Protein AF-A0A915AHI1-F1 (afdb_monomer_lite)

Foldseek 3Di:
DDDDPDDDPPPPCCPVCCCQAVPVQCAGNNHHVVVVCVVVVVVVVVVVVVVVVVVVVVVVVVVVDDPPDDDD

Secondary structure (DSSP, 8-state):
---------------HHHHHEETTTTEETTEEHHHHHHHHHHHHHHHHHHHHHHHHHHHHHHHHS-TTS---

Structure (mmCIF, N/CA/C/O backbone):
data_AF-A0A915AHI1-F1
#
_entry.id   AF-A0A915AHI1-F1
#
loop_
_atom_site.group_PDB
_atom_site.id
_atom_site.type_symbol
_atom_site.label_atom_id
_atom_site.label_alt_id
_atom_site.label_comp_id
_atom_site.label_asym_id
_atom_site.label_entity_id
_atom_site.label_seq_id
_atom_site.pdbx_PDB_ins_code
_atom_site.Cartn_x
_atom_site.Cartn_y
_atom_site.Cartn_z
_atom_site.occupancy
_atom_site.B_iso_or_equiv
_atom_site.auth_seq_id
_atom_site.auth_comp_id
_atom_site.auth_asym_id
_atom_site.auth_atom_id
_atom_site.pdbx_PDB_model_num
ATOM 1 N N . MET A 1 1 ? -12.540 -34.446 54.566 1.00 49.12 1 MET A N 1
ATOM 2 C CA . MET A 1 1 ? -13.417 -35.215 53.646 1.00 49.12 1 MET A CA 1
ATOM 3 C C . MET A 1 1 ? -14.518 -34.254 53.216 1.00 49.12 1 MET A C 1
ATOM 5 O O . MET A 1 1 ? -15.216 -33.784 54.092 1.00 49.12 1 MET A O 1
ATOM 9 N N . ASN A 1 2 ? -14.538 -33.691 52.007 1.00 49.88 2 ASN A N 1
ATOM 10 C CA . ASN A 1 2 ? -14.992 -34.238 50.710 1.00 49.88 2 ASN A CA 1
ATOM 11 C C . ASN A 1 2 ? -16.050 -33.213 50.208 1.00 49.88 2 ASN 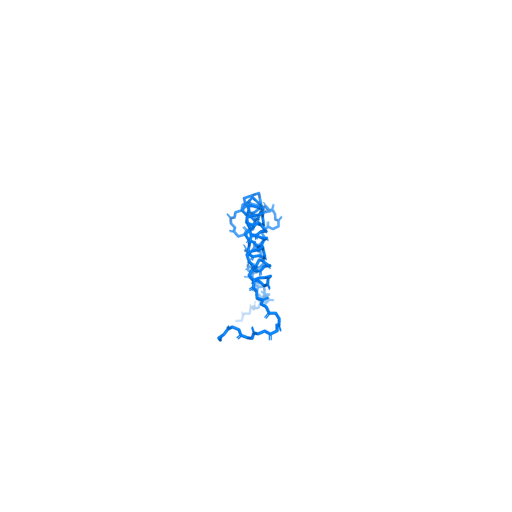A C 1
ATOM 13 O O . ASN A 1 2 ? -16.895 -32.827 50.997 1.00 49.88 2 ASN A O 1
ATOM 17 N N . GLY A 1 3 ? -16.078 -32.695 48.984 1.00 56.75 3 GLY A N 1
ATOM 18 C CA . GLY A 1 3 ? -15.290 -33.013 47.812 1.00 56.75 3 GLY A CA 1
ATOM 19 C C . GLY A 1 3 ? -15.519 -32.025 46.661 1.00 56.75 3 GLY A C 1
ATOM 20 O O . GLY A 1 3 ? -16.481 -31.269 46.635 1.00 56.75 3 GLY A O 1
ATOM 21 N N . ARG A 1 4 ? -14.597 -32.093 45.697 1.00 60.31 4 ARG A N 1
ATOM 22 C CA . ARG A 1 4 ? -14.851 -32.147 44.247 1.00 60.31 4 ARG A CA 1
ATOM 23 C C . ARG A 1 4 ? -16.037 -31.318 43.723 1.00 60.31 4 ARG A C 1
ATOM 25 O O . ARG A 1 4 ? -17.028 -31.867 43.247 1.00 60.31 4 ARG A O 1
ATOM 32 N N . GLY A 1 5 ? -15.854 -30.002 43.666 1.00 59.06 5 GLY A N 1
ATOM 33 C CA . GLY A 1 5 ? -16.537 -29.142 42.700 1.00 59.06 5 GLY A CA 1
ATOM 34 C C . GLY A 1 5 ? -15.787 -29.171 41.368 1.00 59.06 5 GLY A C 1
ATOM 35 O O . GLY A 1 5 ? -14.830 -28.433 41.195 1.00 59.06 5 GLY A O 1
ATOM 36 N N . LYS A 1 6 ? -16.173 -30.115 40.504 1.00 49.75 6 LYS A N 1
ATOM 37 C CA . LYS A 1 6 ? -16.021 -30.154 39.036 1.00 49.75 6 LYS A CA 1
ATOM 38 C C . LYS A 1 6 ? -14.912 -29.282 38.413 1.00 49.75 6 LYS A C 1
ATOM 40 O O . LYS A 1 6 ? -15.035 -28.070 38.293 1.00 49.75 6 LYS A O 1
ATOM 45 N N . ALA A 1 7 ? -13.915 -29.965 37.851 1.00 61.75 7 ALA A N 1
ATOM 46 C CA . ALA A 1 7 ? -13.145 -29.463 36.725 1.00 61.75 7 ALA A CA 1
ATOM 47 C C . ALA A 1 7 ? -14.089 -28.962 35.620 1.00 61.75 7 ALA A C 1
ATOM 49 O O . ALA A 1 7 ? -14.839 -29.749 35.043 1.00 61.75 7 ALA A O 1
ATOM 50 N N . ASN A 1 8 ? -14.019 -27.676 35.301 1.00 52.81 8 ASN A N 1
ATOM 51 C CA . ASN A 1 8 ? -14.223 -27.242 33.933 1.00 52.81 8 ASN A CA 1
ATOM 52 C C . ASN A 1 8 ? -13.077 -26.300 33.593 1.00 52.81 8 ASN A C 1
ATOM 54 O O . ASN A 1 8 ? -13.055 -25.144 34.004 1.00 52.81 8 ASN A O 1
ATOM 58 N N . GLY A 1 9 ? -12.084 -26.850 32.896 1.00 52.69 9 GLY A N 1
ATOM 59 C CA . GLY A 1 9 ? -11.014 -26.103 32.258 1.00 52.69 9 GLY A CA 1
ATOM 60 C C . GLY A 1 9 ? -11.549 -25.303 31.079 1.00 52.69 9 GLY A C 1
ATOM 61 O O . GLY A 1 9 ? -11.068 -25.457 29.961 1.00 52.69 9 GLY A O 1
ATOM 62 N N . THR A 1 10 ? -12.506 -24.413 31.321 1.00 50.09 10 THR A N 1
ATOM 63 C CA . THR A 1 10 ? -12.581 -23.209 30.515 1.00 50.09 10 THR A CA 1
ATOM 64 C C . THR A 1 10 ? -11.417 -22.370 31.004 1.00 50.09 10 THR A C 1
ATOM 66 O O . THR A 1 10 ? -11.554 -21.527 31.887 1.00 50.09 10 THR A O 1
ATOM 69 N N . ILE A 1 11 ? -10.232 -22.619 30.436 1.00 55.00 11 ILE A N 1
ATOM 70 C CA . ILE A 1 11 ? -9.388 -21.482 30.105 1.00 55.00 11 ILE A CA 1
ATOM 71 C C . ILE A 1 11 ? -10.379 -20.595 29.353 1.00 55.00 11 ILE A C 1
ATOM 73 O O . ILE A 1 11 ? -10.728 -20.900 28.210 1.00 55.00 11 ILE A O 1
ATOM 77 N N . GLU A 1 12 ? -10.938 -19.580 30.016 1.00 47.78 12 GLU A N 1
ATOM 78 C CA . GLU A 1 12 ? -11.332 -18.381 29.308 1.00 47.78 12 GLU A CA 1
ATOM 79 C C . GLU A 1 12 ? -10.008 -17.901 28.729 1.00 47.78 12 GLU A C 1
ATOM 81 O O . GLU A 1 12 ? -9.297 -17.059 29.265 1.00 47.78 12 GLU A O 1
ATOM 86 N N . GLN A 1 13 ? -9.613 -18.544 27.629 1.00 49.81 13 GLN A N 1
ATOM 87 C CA . GLN A 1 13 ? -8.948 -17.855 26.573 1.00 49.81 13 GLN A CA 1
ATOM 88 C C . GLN A 1 13 ? -10.025 -16.836 26.258 1.00 49.81 13 GLN A C 1
ATOM 90 O O . GLN A 1 13 ? -10.956 -17.151 25.516 1.00 49.81 13 GLN A O 1
ATOM 95 N N . GLU A 1 14 ? -9.976 -15.677 26.920 1.00 52.97 14 GLU A N 1
ATOM 96 C CA . GLU A 1 14 ? -10.420 -14.443 26.307 1.00 52.97 14 GLU A CA 1
ATOM 97 C C . GLU A 1 14 ? -9.710 -14.474 24.972 1.00 52.97 14 GLU A C 1
ATOM 99 O O . GLU A 1 14 ? -8.494 -14.285 24.869 1.00 52.97 14 GLU A O 1
ATOM 104 N N . SER A 1 15 ? -10.432 -15.047 24.014 1.00 57.91 15 SER A N 1
ATOM 105 C CA . SER A 1 15 ? -9.800 -15.729 22.910 1.00 57.91 15 SER A CA 1
ATOM 106 C C . SER A 1 15 ? -9.065 -14.621 22.198 1.00 57.91 15 SER A C 1
ATOM 108 O O . SER A 1 15 ? -9.647 -13.556 21.991 1.00 57.91 15 SER A O 1
ATOM 110 N N . PHE A 1 16 ? -7.801 -14.808 21.832 1.00 56.69 16 PHE A N 1
ATOM 111 C CA . PHE A 1 16 ? -7.106 -13.808 21.022 1.00 56.69 16 PHE A CA 1
ATOM 112 C C . PHE A 1 16 ? -7.991 -13.353 19.839 1.00 56.69 16 PHE A C 1
ATOM 114 O O . PHE A 1 16 ? -7.927 -12.197 19.441 1.00 56.69 16 PHE A O 1
ATOM 121 N N . GLY A 1 17 ? -8.908 -14.213 19.366 1.00 55.28 17 GLY A N 1
ATOM 122 C CA . GLY A 1 17 ? -9.992 -13.889 18.436 1.00 55.28 17 GLY A CA 1
ATOM 123 C C . GLY A 1 17 ? -11.119 -12.962 18.939 1.00 55.28 17 GLY A C 1
ATOM 124 O O . GLY A 1 17 ? -11.589 -12.159 18.144 1.00 55.28 17 GLY A O 1
ATOM 125 N N . GLN A 1 18 ? -11.552 -13.006 20.204 1.00 57.56 18 GLN A N 1
ATOM 126 C CA . GLN A 1 18 ? -12.483 -12.028 20.809 1.00 57.56 18 GLN A CA 1
ATOM 127 C C . GLN A 1 18 ? -11.809 -10.674 21.076 1.00 57.56 18 GLN A C 1
ATOM 129 O O . GLN A 1 18 ? -12.448 -9.632 20.919 1.00 57.56 18 GLN A O 1
ATOM 134 N N . PHE A 1 19 ? -10.513 -10.677 21.412 1.00 56.62 19 PHE A N 1
ATOM 135 C CA . PHE A 1 19 ? -9.710 -9.454 21.525 1.00 56.62 19 PHE A CA 1
ATOM 136 C C . PHE A 1 19 ? -9.447 -8.821 20.146 1.00 56.62 19 PHE A C 1
ATOM 138 O O . PHE A 1 19 ? -9.516 -7.599 19.988 1.00 56.62 19 PHE A O 1
ATOM 145 N N . LEU A 1 20 ? -9.202 -9.650 19.122 1.00 58.50 20 LEU A N 1
ATOM 146 C CA . LEU A 1 20 ? -9.088 -9.196 17.736 1.00 58.50 20 LEU A CA 1
ATOM 147 C C . LEU A 1 20 ? -10.429 -8.724 17.179 1.00 58.50 20 LEU A C 1
ATOM 149 O O . LEU A 1 20 ? -10.471 -7.675 16.548 1.00 58.50 20 LEU A O 1
ATOM 153 N N . PHE A 1 21 ? -11.513 -9.464 17.399 1.00 57.53 21 PHE A N 1
ATOM 154 C CA . PHE A 1 21 ? -12.801 -9.218 16.763 1.00 57.53 21 PHE A CA 1
ATOM 155 C C . PHE A 1 21 ? -13.951 -9.434 17.749 1.00 57.53 21 PHE A C 1
ATOM 157 O O . PHE A 1 21 ? -14.430 -10.549 17.964 1.00 57.53 21 PHE A O 1
ATOM 164 N N . ASN A 1 22 ? -14.438 -8.336 18.326 1.00 61.41 22 ASN A N 1
ATOM 165 C CA . ASN A 1 22 ? -15.567 -8.384 19.244 1.00 61.41 22 ASN A CA 1
ATOM 166 C C . ASN A 1 22 ? -16.875 -8.386 18.427 1.00 61.41 22 ASN A C 1
ATOM 168 O O . ASN A 1 22 ? -17.349 -7.331 17.986 1.00 61.41 22 ASN A O 1
ATOM 172 N N . LYS A 1 23 ? -17.415 -9.588 18.161 1.00 53.84 23 LYS A N 1
ATOM 173 C CA . LYS A 1 23 ? -18.592 -9.832 17.297 1.00 53.84 23 LYS A CA 1
ATOM 174 C C . LYS A 1 23 ? -19.827 -9.013 17.702 1.00 53.84 23 LYS A C 1
ATOM 176 O O . LYS A 1 23 ? -20.568 -8.595 16.820 1.00 53.84 23 LYS A O 1
ATOM 181 N N . ASP A 1 24 ? -20.004 -8.730 18.991 1.00 54.69 24 ASP A N 1
ATOM 182 C CA . ASP A 1 24 ? -21.151 -7.983 19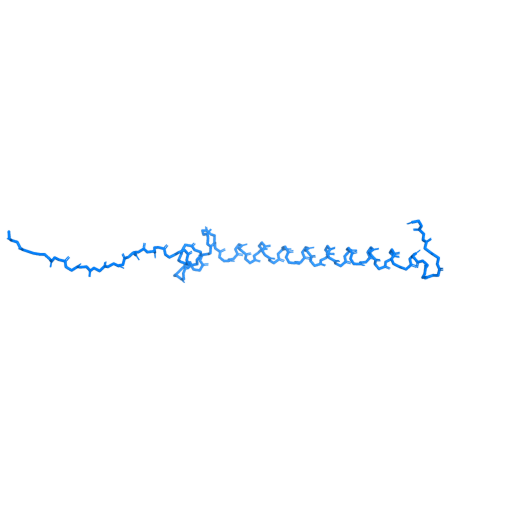.529 1.00 54.69 24 ASP A CA 1
ATOM 183 C C . ASP A 1 24 ? -21.135 -6.477 19.224 1.00 54.69 24 ASP A C 1
ATOM 185 O O . ASP A 1 24 ? -22.187 -5.845 19.157 1.00 54.69 24 ASP A O 1
ATOM 189 N N . LYS A 1 25 ? -19.956 -5.873 19.027 1.00 55.06 25 LYS A N 1
ATOM 190 C CA . LYS A 1 25 ? -19.820 -4.422 18.772 1.00 55.06 25 LYS A CA 1
ATOM 191 C C . LYS A 1 25 ? -19.221 -4.084 17.404 1.00 55.06 25 LYS A C 1
ATOM 193 O O . LYS A 1 25 ? -19.134 -2.905 17.063 1.00 55.06 25 LYS A O 1
ATOM 198 N N . GLY A 1 26 ? -18.795 -5.076 16.616 1.00 57.56 26 GLY A N 1
ATOM 199 C CA . GLY A 1 26 ? -18.143 -4.845 15.318 1.00 57.56 26 GLY A CA 1
ATOM 200 C C . GLY A 1 26 ? -16.839 -4.041 15.435 1.00 57.56 26 GLY A C 1
ATOM 201 O O . GLY A 1 26 ? -16.445 -3.323 14.514 1.00 57.56 26 GLY A O 1
ATOM 202 N N . THR A 1 27 ? -16.191 -4.100 16.597 1.00 56.78 27 THR A N 1
ATOM 203 C CA . THR A 1 27 ? -14.937 -3.404 16.893 1.00 56.78 27 THR A CA 1
ATOM 204 C C . THR A 1 27 ? -13.786 -4.388 16.767 1.00 56.78 27 THR A C 1
ATOM 206 O O . THR A 1 27 ? -13.735 -5.382 17.493 1.00 56.78 27 THR A O 1
ATOM 209 N N . CYS A 1 28 ? -12.872 -4.104 15.841 1.00 56.62 28 CYS A N 1
ATOM 210 C CA . CYS A 1 28 ? -11.647 -4.868 15.648 1.00 56.62 28 CYS A CA 1
ATOM 211 C C . CYS A 1 28 ? -10.527 -4.151 16.420 1.00 56.62 28 CYS A C 1
ATOM 213 O O . CYS A 1 28 ? -10.307 -2.956 16.189 1.00 56.62 28 CYS A O 1
ATOM 215 N N . LEU A 1 29 ? -9.860 -4.832 17.359 1.00 60.69 29 LEU A N 1
ATOM 216 C CA . LEU A 1 29 ? -8.692 -4.303 18.090 1.00 60.69 29 LEU A CA 1
ATOM 217 C C . LEU A 1 29 ? -8.908 -2.912 18.739 1.00 60.69 29 LEU A C 1
ATOM 219 O O . LEU A 1 29 ? -8.057 -2.028 18.655 1.00 60.69 29 LEU A O 1
ATOM 223 N N . GLY A 1 30 ? -10.073 -2.674 19.350 1.00 59.09 30 GLY A N 1
ATOM 224 C CA . GLY A 1 30 ? -10.343 -1.431 20.093 1.00 59.09 30 GLY A CA 1
ATOM 225 C C . GLY A 1 30 ? -10.685 -0.194 19.246 1.00 59.09 30 GLY A C 1
ATOM 226 O O . GLY A 1 30 ? -10.875 0.885 19.807 1.00 59.09 30 GLY A O 1
ATOM 227 N N . ARG A 1 31 ? -10.831 -0.320 17.916 1.00 61.84 31 ARG A N 1
ATOM 228 C CA . ARG A 1 31 ?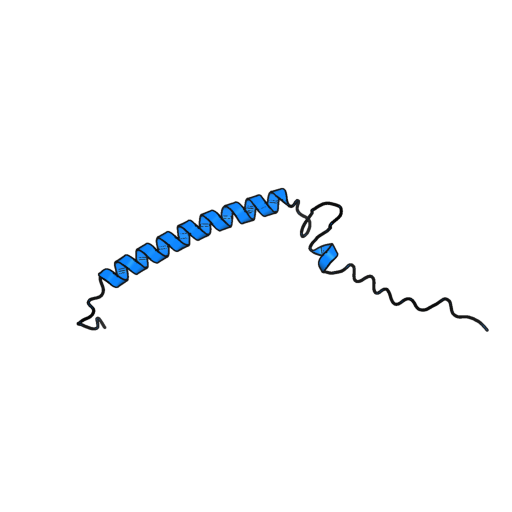 -11.408 0.728 17.048 1.00 61.84 31 ARG A CA 1
ATOM 229 C C . ARG A 1 31 ? -12.618 0.218 16.265 1.00 61.84 31 ARG A C 1
ATOM 231 O O . ARG A 1 31 ? -12.708 -0.949 15.889 1.00 61.84 31 ARG A O 1
ATOM 238 N N . THR A 1 32 ? -13.569 1.112 15.999 1.00 69.25 32 THR A N 1
ATOM 239 C CA . THR A 1 32 ? -14.764 0.835 15.189 1.00 69.25 32 THR A CA 1
ATOM 240 C C . THR A 1 32 ? -14.363 0.414 13.774 1.00 69.25 32 THR A C 1
ATOM 242 O O . THR A 1 32 ? -13.500 1.059 13.170 1.00 69.25 32 THR A O 1
ATOM 245 N N . ALA A 1 33 ? -15.022 -0.605 13.205 1.00 68.94 33 ALA A N 1
ATOM 246 C CA . ALA A 1 33 ? -14.770 -1.076 11.835 1.00 68.94 33 ALA A CA 1
ATOM 247 C C . ALA A 1 33 ? -14.771 0.055 10.787 1.00 68.94 33 ALA A C 1
ATOM 249 O O . ALA A 1 33 ? -14.007 0.016 9.830 1.00 68.94 33 ALA A O 1
ATOM 250 N N . LYS A 1 34 ? -15.555 1.118 11.008 1.00 71.31 34 LYS A N 1
ATOM 251 C CA . LYS A 1 34 ? -15.582 2.312 10.151 1.00 71.31 34 LYS A CA 1
ATOM 252 C C . LYS A 1 34 ? -14.213 2.994 10.014 1.00 71.31 34 LYS A C 1
ATOM 254 O O . LYS A 1 34 ? -13.814 3.329 8.905 1.00 71.31 34 LYS A O 1
ATOM 259 N N . SER A 1 35 ? -13.480 3.181 11.115 1.00 78.75 35 SER A N 1
ATOM 260 C CA . SER A 1 35 ? -12.146 3.801 11.074 1.00 78.75 35 SER A CA 1
ATOM 261 C C . SER A 1 35 ? -11.130 2.879 10.400 1.00 78.75 35 SER A C 1
ATOM 263 O O . SER A 1 35 ? -10.306 3.347 9.620 1.00 78.75 35 SER A O 1
ATOM 265 N N . TRP A 1 36 ? -11.238 1.570 10.637 1.00 81.56 36 TRP A N 1
ATOM 266 C CA . TRP A 1 36 ? -10.413 0.559 9.977 1.00 81.56 36 TRP A CA 1
ATOM 267 C C . TRP A 1 36 ? -10.592 0.557 8.464 1.00 81.56 36 TRP A C 1
ATOM 269 O O . TRP A 1 36 ? -9.605 0.628 7.740 1.00 81.56 36 TRP A O 1
ATOM 279 N N . VAL A 1 37 ? -11.837 0.533 7.982 1.00 83.19 37 VAL A N 1
ATOM 280 C CA . VAL A 1 37 ? -12.136 0.584 6.544 1.00 83.19 37 VAL A CA 1
ATOM 281 C C . VAL A 1 37 ? -11.637 1.888 5.932 1.00 83.19 37 VAL A C 1
ATOM 283 O O . VAL A 1 37 ? -11.115 1.874 4.825 1.00 83.19 37 VAL A O 1
ATOM 286 N N . GLN A 1 38 ? -11.732 3.008 6.649 1.00 85.81 38 GLN A N 1
ATOM 287 C CA . GLN A 1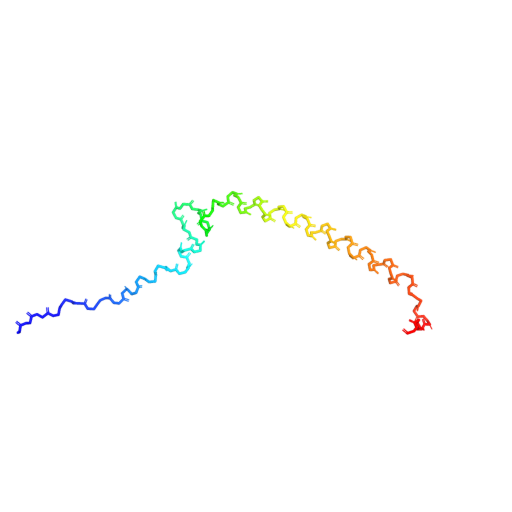 38 ? -11.242 4.291 6.154 1.00 85.81 38 GLN A CA 1
ATOM 288 C C . GLN A 1 38 ? -9.709 4.321 6.024 1.00 85.81 38 GLN A C 1
ATOM 290 O O . GLN A 1 38 ? -9.195 4.776 5.005 1.00 85.81 38 GLN A O 1
ATOM 295 N N . ILE A 1 39 ? -8.982 3.794 7.016 1.00 88.31 39 ILE A N 1
ATOM 296 C CA . ILE A 1 39 ? -7.516 3.679 6.975 1.00 88.31 39 ILE A CA 1
ATOM 297 C C . ILE A 1 39 ? -7.097 2.694 5.878 1.00 88.31 39 ILE A C 1
ATOM 299 O O . ILE A 1 39 ? -6.287 3.040 5.023 1.00 88.31 39 ILE A O 1
ATOM 303 N N . LEU A 1 40 ? -7.673 1.489 5.858 1.00 88.88 40 LEU A N 1
ATOM 304 C CA . LEU A 1 40 ? -7.351 0.466 4.861 1.00 88.88 40 LEU A CA 1
ATOM 305 C C . LEU A 1 40 ? -7.694 0.928 3.445 1.00 88.88 40 LEU A C 1
ATOM 307 O O . LEU A 1 40 ? -6.873 0.777 2.551 1.00 88.88 40 LEU A O 1
ATOM 311 N N . GLY A 1 41 ? -8.862 1.537 3.240 1.00 91.44 41 GLY A N 1
ATOM 312 C CA . GLY A 1 41 ? -9.270 2.075 1.945 1.00 91.44 41 GLY A CA 1
ATOM 313 C C . GLY A 1 41 ? -8.315 3.159 1.447 1.00 91.44 41 GLY A C 1
ATOM 314 O O . GLY A 1 41 ? -7.881 3.106 0.297 1.00 91.44 41 GLY A O 1
ATOM 315 N N . PHE A 1 42 ? -7.919 4.088 2.324 1.00 92.62 42 PHE A N 1
ATOM 316 C CA . PHE A 1 42 ? -6.906 5.094 2.002 1.00 92.62 42 PHE A CA 1
ATOM 317 C C . PHE A 1 42 ? -5.575 4.448 1.598 1.00 92.62 42 PHE 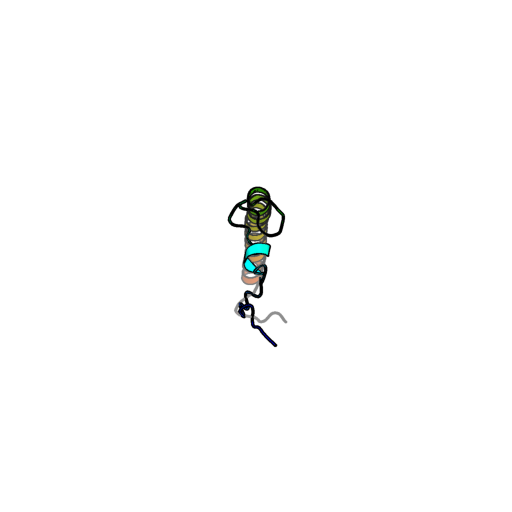A C 1
ATOM 319 O O . PHE A 1 42 ? -5.034 4.771 0.541 1.00 92.62 42 PHE A O 1
ATOM 326 N N . TYR A 1 43 ? -5.071 3.504 2.396 1.00 93.12 43 TYR A N 1
ATOM 327 C CA . TYR A 1 43 ? -3.797 2.843 2.118 1.00 93.12 43 TYR A CA 1
ATOM 328 C C . TYR A 1 43 ? -3.836 1.994 0.847 1.00 93.12 43 TYR A C 1
ATOM 330 O O . TYR A 1 43 ? -2.875 2.016 0.089 1.00 93.12 43 TYR A O 1
ATOM 338 N N . VAL A 1 44 ? -4.932 1.290 0.563 1.00 96.00 44 VAL A N 1
ATOM 339 C CA . VAL A 1 44 ? -5.073 0.491 -0.664 1.00 96.00 44 VAL A CA 1
ATOM 340 C C . VAL A 1 44 ? -4.977 1.376 -1.907 1.00 96.00 44 VAL A C 1
ATOM 342 O O . VAL A 1 44 ? -4.229 1.048 -2.826 1.00 96.00 44 VAL A O 1
ATOM 345 N N . VAL A 1 45 ? -5.686 2.509 -1.932 1.00 95.81 45 VAL A N 1
ATOM 346 C CA . VAL A 1 45 ? -5.623 3.456 -3.059 1.00 95.81 45 VAL A CA 1
ATOM 347 C C . VAL A 1 45 ? -4.245 4.110 -3.149 1.00 95.81 45 VAL A C 1
ATOM 349 O O . VAL A 1 45 ? -3.677 4.225 -4.230 1.00 95.81 45 VAL A O 1
ATOM 352 N N . PHE A 1 46 ? -3.671 4.512 -2.018 1.00 95.88 46 PHE A N 1
ATOM 353 C CA . PHE A 1 46 ? -2.340 5.107 -1.993 1.00 95.88 46 PHE A CA 1
ATOM 354 C C . PHE A 1 46 ? -1.268 4.142 -2.526 1.00 95.88 46 PHE A C 1
ATOM 356 O O . PHE A 1 46 ? -0.480 4.506 -3.400 1.00 95.88 46 PHE A O 1
ATOM 363 N N . TYR A 1 47 ? -1.260 2.895 -2.048 1.00 95.62 47 TYR A N 1
ATOM 364 C CA . TYR A 1 47 ? -0.288 1.893 -2.475 1.00 95.62 47 TYR A CA 1
ATOM 365 C C . TYR A 1 47 ? -0.511 1.422 -3.913 1.00 95.62 47 TYR A C 1
ATOM 367 O O . TYR A 1 47 ? 0.470 1.097 -4.576 1.00 95.62 47 TYR A O 1
ATOM 375 N N . SER A 1 48 ? -1.744 1.419 -4.431 1.00 96.81 48 SER A N 1
ATOM 376 C CA . SER A 1 48 ? -1.981 1.083 -5.841 1.00 96.81 48 SER A CA 1
ATOM 377 C C . SER A 1 48 ? -1.400 2.143 -6.781 1.00 96.81 48 SER A C 1
ATOM 379 O O . SER A 1 48 ? -0.733 1.793 -7.755 1.00 96.81 48 SER A O 1
ATOM 381 N N . LEU A 1 49 ? -1.563 3.430 -6.453 1.00 96.62 49 LEU A N 1
ATOM 382 C CA . LEU A 1 49 ? -0.943 4.532 -7.194 1.00 96.62 49 LEU A CA 1
ATOM 383 C C . LEU A 1 49 ? 0.584 4.490 -7.093 1.00 96.62 49 LEU A C 1
ATOM 385 O O . LEU A 1 49 ? 1.270 4.651 -8.102 1.00 96.62 49 LEU A O 1
ATOM 389 N N . LEU A 1 50 ? 1.120 4.225 -5.899 1.00 96.75 50 LEU A N 1
ATOM 390 C CA . LEU A 1 50 ? 2.562 4.094 -5.691 1.00 96.75 50 LEU A CA 1
ATOM 391 C C . LEU A 1 50 ? 3.146 2.919 -6.489 1.00 96.75 50 LEU A C 1
ATOM 393 O O . LEU A 1 50 ? 4.194 3.062 -7.118 1.00 96.75 50 LEU A O 1
ATOM 397 N N . ALA A 1 51 ? 2.459 1.775 -6.504 1.00 96.50 51 ALA A N 1
ATOM 398 C CA . ALA A 1 51 ? 2.859 0.612 -7.287 1.00 96.50 51 ALA A CA 1
ATOM 399 C C . ALA A 1 51 ? 2.818 0.912 -8.791 1.00 96.50 51 ALA A C 1
ATOM 401 O O . ALA A 1 51 ? 3.772 0.597 -9.497 1.00 96.50 51 ALA A O 1
ATOM 402 N N . ALA A 1 52 ? 1.762 1.568 -9.281 1.00 96.31 52 ALA A N 1
ATOM 403 C CA . ALA A 1 52 ? 1.660 1.971 -10.682 1.00 96.31 52 ALA A CA 1
ATOM 404 C C . ALA A 1 52 ? 2.782 2.943 -11.085 1.00 96.31 52 ALA A C 1
ATOM 406 O O . ALA A 1 52 ? 3.393 2.769 -12.139 1.00 96.31 52 ALA A O 1
ATOM 407 N N . PHE A 1 53 ? 3.096 3.922 -10.230 1.00 95.62 53 PHE A N 1
ATOM 408 C CA . PHE A 1 53 ? 4.218 4.839 -10.435 1.00 95.62 53 PHE A CA 1
ATOM 409 C C . PHE A 1 53 ? 5.545 4.083 -10.530 1.00 95.62 53 PHE A C 1
ATOM 411 O O . PHE A 1 53 ? 6.298 4.266 -11.485 1.00 95.62 53 PHE A O 1
ATOM 418 N N . TRP A 1 54 ? 5.796 3.179 -9.586 1.00 95.62 54 TRP A N 1
ATOM 419 C CA . TRP A 1 54 ? 7.019 2.388 -9.559 1.00 95.62 54 TRP A CA 1
ATOM 420 C C . TRP A 1 54 ? 7.151 1.495 -10.802 1.00 95.62 54 TRP A C 1
ATOM 422 O O . TRP A 1 54 ? 8.207 1.461 -11.435 1.00 95.62 54 TRP A O 1
ATOM 432 N N . ILE A 1 55 ? 6.067 0.820 -11.199 1.00 95.56 55 ILE A N 1
ATOM 433 C CA . ILE A 1 55 ? 6.031 -0.011 -12.411 1.00 95.56 55 ILE A CA 1
ATOM 434 C C . ILE A 1 55 ? 6.274 0.851 -13.652 1.00 95.56 55 ILE A C 1
ATOM 436 O O . ILE A 1 55 ? 7.002 0.427 -14.544 1.00 95.56 55 ILE A O 1
ATOM 440 N N . GLY A 1 56 ? 5.724 2.067 -13.706 1.00 94.69 56 GLY A N 1
ATOM 441 C CA . GLY A 1 56 ? 5.993 3.028 -14.775 1.00 94.69 56 GLY A CA 1
ATOM 442 C C . GLY A 1 56 ? 7.472 3.409 -14.859 1.00 94.69 56 GLY A C 1
ATOM 443 O O . GLY A 1 56 ? 8.057 3.354 -15.942 1.00 94.69 56 GLY A O 1
ATOM 444 N N . CYS A 1 57 ? 8.103 3.720 -13.723 1.00 92.69 57 CYS A N 1
ATOM 445 C CA . CYS A 1 57 ? 9.539 3.996 -13.657 1.00 92.69 57 CYS A CA 1
ATOM 446 C C . CYS A 1 57 ? 10.367 2.812 -14.165 1.00 92.69 57 CYS A C 1
ATOM 448 O O . CYS A 1 57 ? 11.268 3.006 -14.981 1.00 92.69 57 CYS A O 1
ATOM 450 N N . LEU A 1 58 ? 10.038 1.589 -13.741 1.00 91.94 58 LEU A N 1
ATOM 451 C CA . LEU A 1 58 ? 10.703 0.391 -14.244 1.00 91.94 58 LEU A CA 1
ATOM 452 C C . LEU A 1 58 ? 10.460 0.147 -15.725 1.00 91.94 58 LEU A C 1
ATOM 454 O O . LEU A 1 58 ? 11.388 -0.217 -16.435 1.00 91.94 58 LEU A O 1
ATOM 458 N N . ALA A 1 59 ? 9.233 0.323 -16.203 1.00 90.50 59 ALA A N 1
ATOM 459 C CA . ALA A 1 59 ? 8.909 0.112 -17.602 1.00 90.50 59 ALA A CA 1
ATOM 460 C C . ALA A 1 59 ? 9.734 1.056 -18.480 1.00 90.50 59 ALA A C 1
ATOM 462 O O . ALA A 1 59 ? 10.316 0.613 -19.463 1.00 90.50 59 ALA A O 1
ATOM 463 N N . ILE A 1 60 ? 9.855 2.330 -18.098 1.00 89.12 60 ILE A N 1
ATOM 464 C CA . ILE A 1 60 ? 10.715 3.295 -18.793 1.00 89.12 60 ILE A CA 1
ATOM 465 C C . ILE A 1 60 ? 12.184 2.869 -18.705 1.00 89.12 60 ILE A C 1
ATOM 467 O O . ILE A 1 60 ? 12.862 2.823 -19.727 1.00 89.12 60 ILE A O 1
ATOM 471 N N . PHE A 1 61 ? 12.661 2.504 -17.514 1.00 85.62 61 PHE A N 1
ATOM 472 C CA . PHE A 1 61 ? 14.035 2.047 -17.309 1.00 85.62 61 PHE A CA 1
ATOM 473 C C . PHE A 1 61 ? 14.387 0.840 -18.195 1.00 85.62 61 PHE A C 1
ATOM 475 O O . PHE A 1 61 ? 15.404 0.852 -18.887 1.00 85.62 61 PHE A O 1
ATOM 482 N N . LEU A 1 62 ? 13.505 -0.158 -18.262 1.00 85.25 62 LEU A N 1
ATOM 483 C CA . LEU A 1 62 ? 13.661 -1.336 -19.117 1.00 85.25 62 LEU A CA 1
ATOM 484 C C . LEU A 1 62 ? 13.617 -0.988 -20.607 1.00 85.25 62 LEU A C 1
ATOM 486 O O . LEU A 1 62 ? 14.296 -1.630 -21.393 1.00 85.25 62 LEU A O 1
ATOM 490 N N . ARG A 1 63 ? 12.872 0.047 -21.014 1.00 81.12 63 ARG A N 1
ATOM 491 C CA . ARG A 1 63 ? 12.903 0.539 -22.405 1.00 81.12 63 ARG A CA 1
ATOM 492 C C . ARG A 1 63 ? 14.183 1.296 -22.743 1.00 81.12 63 ARG A C 1
ATOM 494 O O . ARG A 1 63 ? 14.530 1.384 -23.914 1.00 81.12 63 ARG A O 1
ATOM 501 N N . THR A 1 64 ? 14.865 1.856 -21.746 1.00 76.94 64 THR A N 1
ATOM 502 C CA . THR A 1 64 ? 16.180 2.493 -21.931 1.00 76.94 64 THR A CA 1
ATOM 503 C C . THR A 1 64 ? 17.350 1.509 -21.872 1.00 76.94 64 THR A C 1
ATOM 505 O O . THR A 1 64 ? 18.480 1.895 -22.183 1.00 76.94 64 THR A O 1
ATOM 508 N N . LEU A 1 65 ? 17.090 0.258 -21.482 1.00 70.44 65 LEU A N 1
ATOM 509 C CA . LEU A 1 65 ? 18.037 -0.847 -21.569 1.00 70.44 65 LEU A CA 1
ATOM 510 C C . LEU A 1 65 ? 17.999 -1.421 -22.990 1.00 70.44 65 LEU A C 1
ATOM 512 O O . LEU A 1 65 ? 16.942 -1.750 -23.517 1.00 70.44 65 LEU A O 1
ATOM 516 N N . ASP A 1 66 ? 19.165 -1.486 -23.622 1.00 63.75 66 ASP A N 1
ATOM 517 C CA . ASP A 1 66 ? 19.342 -2.099 -24.935 1.00 63.75 66 ASP A CA 1
ATOM 518 C C . ASP A 1 66 ? 19.575 -3.606 -24.743 1.00 63.75 66 ASP A C 1
ATOM 520 O O . ASP A 1 66 ? 20.524 -4.000 -24.066 1.00 63.75 66 ASP A O 1
ATOM 524 N N . ASP A 1 67 ? 18.715 -4.448 -25.324 1.00 65.56 67 ASP A N 1
ATOM 525 C CA . ASP A 1 67 ? 18.790 -5.916 -25.199 1.00 65.56 67 ASP A CA 1
ATOM 526 C C . ASP A 1 67 ? 20.069 -6.521 -25.814 1.00 65.56 67 ASP A C 1
ATOM 528 O O . ASP A 1 67 ? 20.366 -7.697 -25.593 1.00 65.56 67 ASP A O 1
ATOM 532 N N . LYS A 1 68 ? 20.822 -5.762 -26.624 1.00 65.75 68 LYS A N 1
ATOM 533 C CA . LYS A 1 68 ? 21.973 -6.273 -27.382 1.00 65.75 68 LYS A CA 1
ATOM 534 C C . LYS A 1 68 ? 23.322 -5.916 -26.773 1.00 65.75 68 LYS A C 1
ATOM 536 O O . LYS A 1 68 ? 24.316 -6.523 -27.174 1.00 65.75 68 LYS A O 1
ATOM 541 N N . VAL A 1 69 ? 23.395 -4.976 -25.829 1.00 61.19 69 VAL A N 1
ATOM 542 C CA . VAL A 1 69 ? 24.670 -4.561 -25.228 1.00 61.19 69 VAL A CA 1
ATOM 543 C C . VAL A 1 69 ? 24.528 -4.432 -23.707 1.00 61.19 69 VAL A C 1
ATOM 545 O O . VAL A 1 69 ? 23.832 -3.529 -23.241 1.00 61.19 69 VAL A O 1
ATOM 548 N N . PRO A 1 70 ? 25.197 -5.286 -22.904 1.00 64.88 70 PRO A N 1
ATOM 549 C CA . PRO A 1 70 ? 25.167 -5.157 -21.454 1.00 64.88 70 PRO A CA 1
ATOM 550 C C . PRO A 1 70 ? 25.817 -3.830 -21.058 1.00 64.88 70 PRO A C 1
ATOM 552 O O . PRO A 1 70 ? 26.968 -3.553 -21.404 1.00 64.88 70 PRO A O 1
ATOM 555 N N . ARG A 1 71 ? 25.068 -2.981 -20.354 1.00 62.50 71 ARG A N 1
ATOM 556 C CA . ARG A 1 71 ? 25.588 -1.721 -19.827 1.00 62.50 71 ARG A CA 1
ATOM 557 C C . ARG A 1 71 ? 26.032 -1.952 -18.378 1.00 62.50 71 ARG A C 1
ATOM 559 O O . ARG A 1 71 ? 25.171 -1.955 -17.513 1.00 62.50 71 ARG A O 1
ATOM 566 N N . TYR A 1 72 ? 27.352 -2.137 -18.227 1.00 64.56 72 TYR A N 1
ATOM 567 C CA . TYR A 1 72 ? 28.178 -2.348 -17.017 1.00 64.56 72 TYR A CA 1
ATOM 568 C C . TYR A 1 72 ? 27.701 -3.378 -15.979 1.00 64.56 72 TYR A C 1
ATOM 570 O O . TYR A 1 72 ? 26.574 -3.282 -15.455 1.00 64.56 72 TYR A O 1
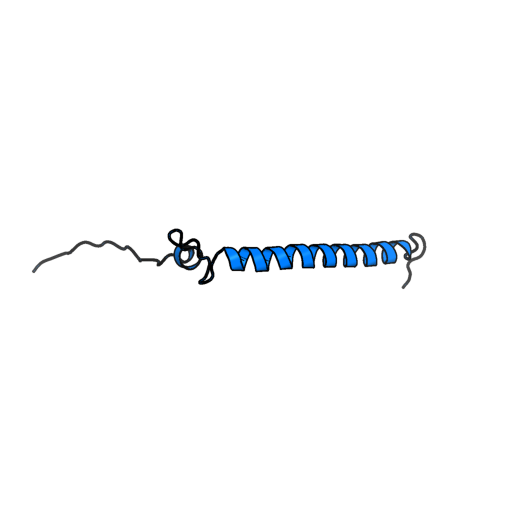#

Sequence (72 aa):
MNGRGKANGTIEQESFGQFLFNKDKGTCLGRTAKSWVQILGFYVVFYSLLAAFWIGCLAIFLRTLDDKVPRY

Organism: Parascaris univalens (NCBI:txid6257)

InterPro domains:
  IPR000402 Sodium/potassium-transporting ATPase subunit beta [PF00287] (12-72)
  IPR000402 Sodium/potassium-transporting ATPase subunit beta [PS00390] (16-36)
  IPR000402 Sodium/potassium-transporting ATPase subunit beta [PTHR11523] (11-72)

Radius of gyration: 27.12 Å; chains: 1; bounding box: 49×40×81 Å

pLDDT: mean 71.92, std 17.04, range [47.78, 96.81]